Protein AF-A0A3R9K5E2-F1 (afdb_monomer_lite)

Sequence (158 aa):
MKVKETKYKKSSGLDSHKLVGFCLIFSLVLVIGFGVNQIFNILPIPLPYKEINYSFPLYLNLFCLVYRVFDYLFLDSSRTKVTLKRFIELFIYLNSIGLIVHLFIGVSGKNSKGILPSLLSLDYRYIWFPISTYLFFFSLAGLTVLLQNHMEKMRNIP

Organism: NCBI:txid1458253

pLDDT: mean 81.0, std 14.86, range [39.53, 96.06]

Secondary structure (DSSP, 8-state):
-----------SSHHHHHHHHHHHHHHHHHHHHHHHHHHHHHS---HHHHSHHHHHHHHHHHHHHHHHHHIIIIIS-SS----HHHHHHHHHHHHHHHHHHHHHT-B--TTS--SB--GGGS-TTTTHHHHHHHHHHHHHHHHHHHHHHHHHHHHT--

Foldseek 3Di:
DDDDPDPDPPDDDPVVVVVVVVVVVVVVLVVLLVVLLVVLVPPPDDPVCSDCQLCVLVSVVSSLVSVVVCCVPPVVPPPPPPDLLVSLVCLQVCLVVVLVCLQPPFQQDPPDPGPHHRLVPDDPVRSVRSVVSSCVSNVVSVVVVVVVVVVVVVVPPD

Structure (mmCIF, N/CA/C/O backbone):
data_AF-A0A3R9K5E2-F1
#
_entry.id   AF-A0A3R9K5E2-F1
#
loop_
_atom_site.group_PDB
_atom_site.id
_atom_site.type_symbol
_atom_site.label_atom_id
_atom_site.label_alt_id
_atom_site.label_comp_id
_atom_site.label_asym_id
_atom_site.label_entity_id
_atom_site.label_seq_id
_atom_site.pdbx_PDB_ins_code
_atom_site.Cartn_x
_atom_site.Cartn_y
_atom_site.Cartn_z
_atom_site.occupancy
_atom_site.B_iso_or_equiv
_atom_site.auth_seq_id
_atom_site.auth_comp_id
_atom_site.auth_asym_id
_atom_site.auth_atom_id
_atom_site.pdbx_PDB_model_num
ATOM 1 N N . MET A 1 1 ? 22.499 -40.476 50.485 1.00 41.72 1 MET A N 1
ATOM 2 C CA . MET A 1 1 ? 22.488 -40.383 49.008 1.00 41.72 1 MET A CA 1
ATOM 3 C C . MET A 1 1 ? 21.332 -39.467 48.605 1.00 41.72 1 MET A C 1
ATOM 5 O O . MET A 1 1 ? 20.187 -39.848 48.795 1.00 41.72 1 MET A O 1
ATOM 9 N N . LYS A 1 2 ? 21.602 -38.212 48.203 1.00 39.53 2 LYS A N 1
ATOM 10 C CA . LYS A 1 2 ? 20.558 -37.232 47.831 1.00 39.53 2 LYS A CA 1
ATOM 11 C C . LYS A 1 2 ? 20.122 -37.488 46.388 1.00 39.53 2 LYS A C 1
ATOM 13 O O . LYS A 1 2 ? 20.908 -37.264 45.471 1.00 39.53 2 LYS A O 1
ATOM 18 N N . VAL A 1 3 ? 18.885 -37.933 46.199 1.00 50.69 3 VAL A N 1
ATOM 19 C CA . VAL A 1 3 ? 18.258 -38.020 44.877 1.00 50.69 3 VAL A CA 1
ATOM 20 C C . VAL A 1 3 ? 18.013 -36.590 44.387 1.00 50.69 3 VAL A C 1
ATOM 22 O O . VAL A 1 3 ? 17.289 -35.825 45.020 1.00 50.69 3 VAL A O 1
ATOM 25 N N . LYS A 1 4 ? 18.687 -36.196 43.301 1.00 47.97 4 LYS A N 1
ATOM 26 C CA . LYS A 1 4 ? 18.403 -34.947 42.585 1.00 47.97 4 LYS A CA 1
ATOM 27 C C . LYS A 1 4 ? 17.109 -35.152 41.804 1.00 47.97 4 LYS A C 1
ATOM 29 O O . LYS A 1 4 ? 17.112 -35.870 40.810 1.00 47.97 4 LYS A O 1
ATOM 34 N N . GLU A 1 5 ? 16.028 -34.512 42.232 1.00 52.81 5 GLU A N 1
ATOM 35 C CA . GLU A 1 5 ? 14.843 -34.372 41.391 1.00 52.81 5 GLU A CA 1
ATOM 36 C C . GLU A 1 5 ? 15.182 -33.472 40.199 1.00 52.81 5 GLU A C 1
ATOM 38 O O . GLU A 1 5 ? 15.392 -32.263 40.328 1.00 52.81 5 GLU A O 1
ATOM 43 N N . THR A 1 6 ? 15.270 -34.066 39.013 1.00 52.31 6 THR A N 1
ATOM 44 C CA . THR A 1 6 ? 15.278 -33.321 37.760 1.00 52.31 6 THR A CA 1
ATOM 45 C C . THR A 1 6 ? 13.865 -32.798 37.519 1.00 52.31 6 THR A C 1
ATOM 47 O O . THR A 1 6 ? 12.958 -33.540 37.149 1.00 52.31 6 THR A O 1
ATOM 50 N N . LYS A 1 7 ? 13.658 -31.492 37.735 1.00 43.34 7 LYS A N 1
ATOM 51 C CA . LYS A 1 7 ? 12.450 -30.802 37.267 1.00 43.34 7 LYS A CA 1
ATOM 52 C C . LYS A 1 7 ? 12.335 -30.984 35.753 1.00 43.34 7 LYS A C 1
ATOM 54 O O . LYS A 1 7 ? 13.005 -30.291 34.989 1.00 43.34 7 LYS A O 1
ATOM 59 N N . TYR A 1 8 ? 11.456 -31.875 35.314 1.00 52.91 8 TYR A N 1
ATOM 60 C CA . TYR A 1 8 ? 11.015 -31.901 33.927 1.00 52.91 8 TYR A CA 1
ATOM 61 C C . TYR A 1 8 ? 10.250 -30.605 33.638 1.00 52.91 8 TYR A C 1
ATOM 63 O O . TYR A 1 8 ? 9.205 -30.323 34.229 1.00 52.91 8 TYR A O 1
ATOM 71 N N . LYS A 1 9 ? 10.801 -29.785 32.737 1.00 50.94 9 LYS A N 1
ATOM 72 C CA . LYS A 1 9 ? 10.165 -28.574 32.215 1.00 50.94 9 LYS A CA 1
ATOM 73 C C . LYS A 1 9 ? 8.949 -28.993 31.386 1.00 50.94 9 LYS A C 1
ATOM 75 O O . LYS A 1 9 ? 9.074 -29.340 30.217 1.00 50.94 9 LYS A O 1
ATOM 80 N N . LYS A 1 10 ? 7.765 -28.985 31.999 1.00 49.25 10 LYS A N 1
ATOM 81 C CA . LYS A 1 10 ? 6.490 -29.210 31.310 1.00 49.25 10 LYS A CA 1
ATOM 82 C C . LYS A 1 10 ? 6.149 -27.981 30.457 1.00 49.25 10 LYS A C 1
ATOM 84 O O . LYS A 1 10 ? 5.454 -27.084 30.916 1.00 49.25 10 LYS A O 1
ATOM 89 N N . SER A 1 11 ? 6.655 -27.930 29.225 1.00 58.66 11 SER A N 1
ATOM 90 C CA . SER A 1 11 ? 6.188 -27.008 28.180 1.00 58.66 11 SER A CA 1
ATOM 91 C C . SER A 1 11 ? 5.591 -27.824 27.033 1.00 58.66 11 SER A C 1
ATOM 93 O O . SER A 1 11 ? 6.310 -28.247 26.132 1.00 58.66 11 SER A O 1
ATOM 95 N N . SER A 1 12 ? 4.296 -28.140 27.093 1.00 57.38 12 SER A N 1
ATOM 96 C CA . SER A 1 12 ? 3.665 -28.930 26.017 1.00 57.38 12 SER A CA 1
ATOM 97 C C . SER A 1 12 ? 2.197 -28.613 25.721 1.00 57.38 12 SER A C 1
ATOM 99 O O . SER A 1 12 ? 1.593 -29.297 24.907 1.00 57.38 12 SER A O 1
ATOM 101 N N . GLY A 1 13 ? 1.613 -27.569 26.318 1.00 56.81 13 GLY A N 1
ATOM 102 C CA . GLY A 1 13 ? 0.227 -27.163 26.017 1.00 56.81 13 GLY A CA 1
ATOM 103 C C . GLY A 1 13 ? 0.098 -25.696 25.613 1.00 56.81 13 GLY A C 1
ATOM 104 O O . GLY A 1 13 ? -0.485 -25.370 24.585 1.00 56.81 13 GLY A O 1
ATOM 105 N N . LEU A 1 14 ? 0.702 -24.798 26.393 1.00 55.34 14 LEU A N 1
ATOM 106 C CA . LEU A 1 14 ? 0.533 -23.348 26.241 1.00 55.34 14 LEU A CA 1
ATOM 107 C C . LEU A 1 14 ? 1.177 -22.795 24.952 1.00 55.34 14 LEU A C 1
ATOM 109 O O . LEU A 1 14 ? 0.638 -21.880 24.330 1.00 55.34 14 LEU A O 1
ATOM 113 N N . ASP A 1 15 ? 2.282 -23.397 24.509 1.00 60.28 15 ASP A N 1
ATOM 114 C CA . ASP A 1 15 ? 2.992 -22.990 23.288 1.00 60.28 15 ASP A CA 1
ATOM 115 C C . ASP A 1 15 ? 2.239 -23.408 22.013 1.00 60.28 15 ASP A C 1
ATOM 117 O O . ASP A 1 15 ? 2.284 -22.704 21.004 1.00 60.28 15 ASP A O 1
ATOM 121 N N . SER A 1 16 ? 1.468 -24.502 22.076 1.00 66.31 16 SER A N 1
ATOM 122 C CA . SER A 1 16 ? 0.644 -24.980 20.959 1.00 66.31 16 SER A CA 1
ATOM 123 C C . SER A 1 16 ? -0.500 -24.010 20.648 1.00 66.31 16 SER A C 1
ATOM 125 O O . SER A 1 16 ? -0.704 -23.666 19.488 1.00 66.31 16 SER A O 1
ATOM 127 N N . HIS A 1 17 ? -1.179 -23.462 21.663 1.00 71.38 17 HIS A N 1
ATOM 128 C CA . HIS A 1 17 ? -2.256 -22.483 21.452 1.00 71.38 17 HIS A CA 1
ATOM 129 C C . HIS A 1 17 ? -1.768 -21.174 20.809 1.00 71.38 17 HIS A C 1
ATOM 131 O O . HIS A 1 17 ? -2.467 -20.601 19.973 1.00 71.38 17 HIS A O 1
ATOM 137 N N . LYS A 1 18 ? -0.552 -20.719 21.144 1.00 78.12 18 LYS A N 1
ATOM 138 C CA . LYS A 1 18 ? 0.070 -19.552 20.493 1.00 78.12 18 LYS A CA 1
ATOM 139 C C . LYS A 1 18 ? 0.468 -19.846 19.047 1.00 78.12 18 LYS A C 1
ATOM 141 O O . LYS A 1 18 ? 0.254 -19.003 18.179 1.00 78.12 18 LYS A O 1
ATOM 146 N N . LEU A 1 19 ? 1.006 -21.036 18.784 1.00 84.81 19 LEU A N 1
ATOM 147 C CA . LEU A 1 19 ? 1.391 -21.459 17.438 1.00 84.81 19 LEU A CA 1
ATOM 148 C C . LEU A 1 19 ? 0.171 -21.646 16.525 1.00 84.81 19 LEU A C 1
ATOM 150 O O . LEU A 1 19 ? 0.185 -21.175 15.394 1.00 84.81 19 LEU A O 1
ATOM 154 N N . VAL A 1 20 ? -0.912 -22.245 17.026 1.00 85.12 20 VAL A N 1
ATOM 155 C CA . VAL A 1 20 ? -2.172 -22.400 16.280 1.00 85.12 20 VAL A CA 1
ATOM 156 C C . VAL A 1 20 ? -2.774 -21.036 15.937 1.00 85.12 20 VAL A C 1
ATOM 158 O O . VAL A 1 20 ? -3.140 -20.807 14.786 1.00 85.12 20 VAL A O 1
ATOM 161 N N . GLY A 1 21 ? -2.814 -20.102 16.894 1.00 83.38 21 GLY A N 1
ATOM 162 C CA . GLY A 1 21 ? -3.264 -18.731 16.632 1.00 83.38 21 GLY A CA 1
ATOM 163 C C . GLY A 1 21 ? -2.423 -18.028 15.560 1.00 83.38 21 GLY A C 1
ATOM 164 O O . GLY A 1 21 ? -2.971 -17.412 14.648 1.00 83.38 21 GLY A O 1
ATOM 165 N N . PHE A 1 22 ? -1.097 -18.182 15.614 1.00 85.12 22 PHE A N 1
ATOM 166 C CA . PHE A 1 22 ? -0.194 -17.662 14.587 1.00 85.12 22 PHE A CA 1
ATOM 167 C C . PHE A 1 22 ? -0.458 -18.284 13.207 1.00 85.12 22 PHE A C 1
ATOM 169 O O . PHE A 1 22 ? -0.579 -17.553 12.226 1.00 85.12 22 PHE A O 1
ATOM 176 N N . CYS A 1 23 ? -0.604 -19.610 13.121 1.00 88.31 23 CYS A N 1
ATOM 177 C CA . CYS A 1 23 ? -0.903 -20.305 11.869 1.00 88.31 23 CYS A CA 1
ATOM 178 C C . CYS A 1 23 ? -2.225 -19.839 11.245 1.00 88.31 23 CYS A C 1
ATOM 180 O O . CYS A 1 23 ? -2.291 -19.695 10.024 1.00 88.31 23 CYS A O 1
ATOM 182 N N . LEU A 1 24 ? -3.255 -19.569 12.054 1.00 85.88 24 LEU A N 1
ATOM 183 C CA . LEU A 1 24 ? -4.538 -19.053 11.568 1.00 85.88 24 LEU A CA 1
ATOM 184 C C . LEU A 1 24 ? -4.393 -17.656 10.953 1.00 85.88 24 LEU A C 1
ATOM 186 O O . LEU A 1 24 ? -4.827 -17.439 9.823 1.00 85.88 24 LEU A O 1
ATOM 190 N N . ILE A 1 25 ? -3.731 -16.731 11.653 1.00 84.50 25 ILE A N 1
ATOM 191 C CA . ILE A 1 25 ? -3.493 -15.366 11.155 1.00 84.50 25 ILE A CA 1
ATOM 192 C C . ILE A 1 25 ? -2.622 -15.397 9.893 1.00 84.50 25 ILE A C 1
ATOM 194 O O . ILE A 1 25 ? -2.905 -14.705 8.918 1.00 84.50 25 ILE A O 1
ATOM 198 N N . PHE A 1 26 ? -1.579 -16.225 9.882 1.00 85.75 26 PHE A N 1
ATOM 199 C CA . PHE A 1 26 ? -0.692 -16.360 8.733 1.00 85.75 26 PHE A CA 1
ATOM 200 C C . PHE A 1 26 ? -1.416 -16.930 7.506 1.00 85.75 26 PHE A C 1
ATOM 202 O O . PHE A 1 26 ? -1.308 -16.376 6.414 1.00 85.75 26 PHE A O 1
ATOM 209 N N . SER A 1 27 ? -2.211 -17.987 7.687 1.00 87.25 27 SER A N 1
ATOM 210 C CA . SER A 1 27 ? -3.013 -18.577 6.607 1.00 87.25 27 SER A CA 1
ATOM 211 C C . SER A 1 27 ? -4.017 -17.571 6.046 1.00 87.25 27 SER A C 1
ATOM 213 O O . SER A 1 27 ? -4.189 -17.481 4.835 1.00 87.25 27 SER A O 1
ATOM 215 N N . LEU A 1 28 ? -4.628 -16.757 6.911 1.00 87.50 28 LEU A N 1
ATOM 216 C CA . LEU A 1 28 ? -5.519 -15.680 6.495 1.00 87.50 28 LEU A CA 1
ATOM 217 C C . LEU A 1 28 ? -4.795 -14.637 5.630 1.00 87.50 28 LEU A C 1
ATOM 219 O O . LEU A 1 28 ? -5.274 -14.283 4.554 1.00 87.50 28 LEU A O 1
ATOM 223 N N . VAL A 1 29 ? -3.629 -14.168 6.079 1.00 88.25 29 VAL A N 1
ATOM 224 C CA . VAL A 1 29 ? -2.793 -13.224 5.323 1.00 88.25 29 VAL A CA 1
ATOM 225 C C . VAL A 1 29 ? -2.424 -13.793 3.952 1.00 88.25 29 VAL A C 1
ATOM 227 O O . VAL A 1 29 ? -2.483 -13.068 2.959 1.00 88.25 29 VAL A O 1
ATOM 230 N N . LEU A 1 30 ? -2.109 -15.089 3.870 1.00 91.00 30 LEU A N 1
ATOM 231 C CA . LEU A 1 30 ? -1.827 -15.762 2.602 1.00 91.00 30 LEU A CA 1
ATOM 232 C C . LEU A 1 30 ? -3.046 -15.814 1.677 1.00 91.00 30 LEU A C 1
ATOM 234 O O . LEU A 1 30 ? -2.908 -15.526 0.491 1.00 91.00 30 LEU A O 1
ATOM 238 N N . VAL A 1 31 ? -4.232 -16.140 2.199 1.00 91.44 31 VAL A N 1
ATOM 239 C CA . VAL A 1 31 ? -5.475 -16.166 1.408 1.00 91.44 31 VAL A CA 1
ATOM 240 C C . VAL A 1 31 ? -5.795 -14.777 0.856 1.00 91.44 31 VAL A C 1
ATOM 242 O O . VAL A 1 31 ? -6.111 -14.648 -0.326 1.00 91.44 31 VAL A O 1
ATOM 245 N N . ILE A 1 32 ? -5.654 -13.730 1.674 1.00 90.31 32 ILE A N 1
ATOM 246 C CA . ILE A 1 32 ? -5.849 -12.342 1.233 1.00 90.31 32 ILE A CA 1
ATOM 247 C C . ILE A 1 32 ? -4.811 -11.967 0.172 1.00 90.31 32 ILE A C 1
ATOM 249 O O . ILE A 1 32 ? -5.173 -11.423 -0.868 1.00 90.31 32 ILE A O 1
ATOM 253 N N . GLY A 1 33 ? -3.536 -12.291 0.401 1.00 90.94 33 GLY A N 1
ATOM 254 C CA . GLY A 1 33 ? -2.461 -12.037 -0.559 1.00 90.94 33 GLY A CA 1
ATOM 255 C C . GLY A 1 33 ? -2.717 -12.714 -1.903 1.00 90.94 33 GLY A C 1
ATOM 256 O O . GLY A 1 33 ? -2.631 -12.072 -2.948 1.00 90.94 33 GLY A O 1
ATOM 257 N N . PHE A 1 34 ? -3.121 -13.985 -1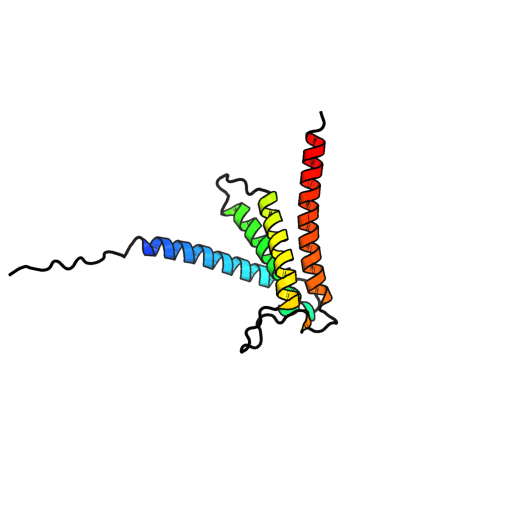.883 1.00 91.38 34 PHE A N 1
ATOM 258 C CA . PHE A 1 34 ? -3.491 -14.721 -3.087 1.00 91.38 34 PHE A CA 1
ATOM 259 C C . PHE A 1 34 ? -4.691 -14.080 -3.794 1.00 91.38 34 PHE A C 1
ATOM 261 O O . PHE A 1 34 ? -4.632 -13.836 -4.997 1.00 91.38 34 PHE A O 1
ATOM 268 N N . GLY A 1 35 ? -5.750 -13.733 -3.058 1.00 90.25 35 GLY A N 1
ATOM 269 C CA . GLY A 1 35 ? -6.926 -13.063 -3.617 1.00 90.25 35 GLY A CA 1
ATOM 270 C C . GLY A 1 35 ? -6.583 -11.731 -4.289 1.00 90.25 35 GLY A C 1
ATOM 271 O O . GLY A 1 35 ? -6.994 -11.485 -5.422 1.00 90.25 35 GLY A O 1
ATOM 272 N N . VAL A 1 36 ? -5.767 -10.900 -3.638 1.00 90.62 36 VAL A N 1
ATOM 273 C CA . VAL A 1 36 ? -5.295 -9.619 -4.186 1.00 90.62 36 VAL A CA 1
ATOM 274 C C . VAL A 1 36 ? -4.464 -9.836 -5.447 1.00 90.62 36 VAL A C 1
ATOM 276 O O . VAL A 1 36 ? -4.663 -9.123 -6.426 1.00 90.62 36 VAL A O 1
ATOM 279 N N . ASN A 1 37 ? -3.591 -10.847 -5.472 1.00 90.06 37 ASN A N 1
ATOM 280 C CA . ASN A 1 37 ? -2.821 -11.204 -6.662 1.00 90.06 37 ASN A CA 1
ATOM 281 C C . ASN A 1 37 ? -3.721 -11.617 -7.841 1.00 90.06 37 ASN A C 1
ATOM 283 O O . ASN A 1 37 ? -3.486 -11.204 -8.976 1.00 90.06 37 ASN A O 1
ATOM 287 N N . GLN A 1 38 ? -4.788 -12.380 -7.587 1.00 89.50 38 GLN A N 1
ATOM 288 C CA . GLN A 1 38 ? -5.759 -12.734 -8.627 1.00 89.50 38 GLN A CA 1
ATOM 289 C C . GLN A 1 38 ? -6.501 -11.502 -9.157 1.00 89.50 38 GLN A C 1
ATOM 291 O O . GLN A 1 38 ? -6.589 -11.325 -10.371 1.00 89.50 38 GLN A O 1
ATOM 296 N N . ILE A 1 39 ? -6.978 -10.626 -8.265 1.00 87.94 39 ILE A N 1
ATOM 297 C CA . ILE A 1 39 ? -7.624 -9.359 -8.640 1.00 87.94 39 ILE A CA 1
ATOM 298 C C . ILE A 1 39 ? -6.668 -8.530 -9.501 1.00 87.94 39 ILE A C 1
ATOM 300 O O . ILE A 1 39 ? -7.029 -8.101 -10.593 1.00 87.94 39 ILE A O 1
ATOM 304 N N . PHE A 1 40 ? -5.425 -8.372 -9.051 1.00 86.62 40 PHE A N 1
ATOM 305 C CA . PHE A 1 40 ? -4.396 -7.613 -9.748 1.00 86.62 40 PHE A CA 1
ATOM 306 C C . PHE A 1 40 ? -4.117 -8.145 -11.165 1.00 86.62 40 PHE A C 1
ATOM 308 O O . PHE A 1 40 ? -4.001 -7.364 -12.107 1.00 86.62 40 PHE A O 1
ATOM 315 N N . ASN A 1 41 ? -4.093 -9.466 -11.353 1.00 85.50 41 ASN A N 1
ATOM 316 C CA . ASN A 1 41 ? -3.906 -10.070 -12.674 1.00 85.50 41 ASN A CA 1
ATOM 317 C C . ASN A 1 41 ? -5.079 -9.817 -13.635 1.00 85.50 41 ASN A C 1
ATOM 319 O O . ASN A 1 41 ? -4.858 -9.717 -14.848 1.00 85.50 41 ASN A O 1
ATOM 323 N N . ILE A 1 42 ? -6.300 -9.687 -13.109 1.00 88.31 42 ILE A N 1
ATOM 324 C CA . ILE A 1 42 ? -7.519 -9.407 -13.883 1.00 88.31 42 ILE A CA 1
ATOM 325 C C . ILE A 1 42 ? -7.612 -7.924 -14.275 1.00 88.31 42 ILE A C 1
ATOM 327 O O . ILE A 1 42 ? -8.234 -7.605 -15.289 1.00 88.31 42 ILE A O 1
ATOM 331 N N . LEU A 1 43 ? -6.985 -7.012 -13.519 1.00 86.69 43 LEU A N 1
ATOM 332 C CA . LEU A 1 43 ? -7.036 -5.581 -13.821 1.00 86.69 43 LEU A CA 1
ATOM 333 C C . LEU A 1 43 ? -6.523 -5.296 -15.254 1.00 86.69 43 LEU A C 1
ATOM 335 O O . LEU A 1 43 ? -5.459 -5.799 -15.644 1.00 86.69 43 LEU A O 1
ATOM 339 N N . PRO A 1 44 ? -7.241 -4.468 -16.040 1.00 86.69 44 PRO A N 1
ATOM 340 C CA . PRO A 1 44 ? -6.902 -4.158 -17.428 1.00 86.69 44 PRO A CA 1
ATOM 341 C C . PRO A 1 44 ? -5.775 -3.115 -17.501 1.00 86.69 44 PRO A C 1
ATOM 343 O O . PRO A 1 44 ? -5.947 -2.012 -18.013 1.00 86.69 44 PRO A O 1
ATOM 346 N N . ILE A 1 45 ? -4.616 -3.452 -16.940 1.00 85.75 45 ILE A N 1
ATOM 347 C CA . ILE A 1 45 ? -3.431 -2.596 -16.897 1.00 85.75 45 ILE A CA 1
ATOM 348 C C . ILE A 1 45 ? -2.411 -3.098 -17.941 1.00 85.75 45 ILE A C 1
ATOM 350 O O . ILE A 1 45 ? -2.257 -4.315 -18.100 1.00 85.75 45 ILE A O 1
ATOM 354 N N . PRO A 1 46 ? -1.690 -2.194 -18.637 1.00 86.25 46 PRO A N 1
ATOM 355 C CA . PRO A 1 46 ? -0.571 -2.549 -19.508 1.00 86.25 46 PRO A CA 1
ATOM 356 C C . PRO A 1 46 ? 0.451 -3.489 -18.855 1.00 86.25 46 PRO A C 1
ATOM 358 O O . PRO A 1 46 ? 0.764 -3.367 -17.670 1.00 86.25 46 PRO A O 1
ATOM 361 N N . LEU A 1 47 ? 1.022 -4.387 -19.663 1.00 85.00 47 LEU A N 1
ATOM 362 C CA . LEU A 1 47 ? 1.944 -5.435 -19.214 1.00 85.00 47 LEU A CA 1
ATOM 363 C C . LEU A 1 47 ? 3.139 -4.930 -18.376 1.00 85.00 47 LEU A C 1
ATOM 365 O O . LEU A 1 47 ? 3.399 -5.553 -17.350 1.00 85.00 47 LEU A O 1
ATOM 369 N N . PRO A 1 48 ? 3.814 -3.807 -18.713 1.00 82.94 48 PRO A N 1
ATOM 370 C CA . PRO A 1 48 ? 4.940 -3.314 -17.912 1.00 82.94 48 PRO A CA 1
ATOM 371 C C . PRO A 1 48 ? 4.547 -3.024 -16.462 1.00 82.94 48 PRO A C 1
ATOM 373 O O . PRO A 1 48 ? 5.303 -3.278 -15.534 1.00 82.94 48 PRO A O 1
ATOM 376 N N . TYR A 1 49 ? 3.322 -2.551 -16.238 1.00 85.00 49 TYR A N 1
ATOM 377 C CA . TYR A 1 49 ? 2.836 -2.255 -14.896 1.00 85.00 49 TYR A CA 1
ATOM 378 C C . TYR A 1 49 ? 2.349 -3.498 -14.149 1.00 85.00 49 TYR A C 1
ATOM 380 O O . TYR A 1 49 ? 2.144 -3.411 -12.947 1.00 85.00 49 TYR A O 1
ATOM 388 N N . LYS A 1 50 ? 2.173 -4.651 -14.810 1.00 83.88 50 LYS A N 1
ATOM 389 C CA . LYS A 1 50 ? 1.894 -5.920 -14.117 1.00 83.88 50 LYS A CA 1
ATOM 390 C C . LYS A 1 50 ? 3.131 -6.495 -13.430 1.00 83.88 50 LYS A C 1
ATOM 392 O O . LYS A 1 50 ? 3.005 -7.379 -12.587 1.00 83.88 50 LYS A O 1
ATOM 397 N N . GLU A 1 51 ? 4.319 -5.986 -13.742 1.00 86.75 51 GLU A N 1
ATOM 398 C CA . GLU A 1 51 ? 5.517 -6.328 -12.990 1.00 86.75 51 GLU A CA 1
ATOM 399 C C . GLU A 1 51 ? 5.458 -5.715 -11.588 1.00 86.75 51 GLU A C 1
ATOM 401 O O . GLU A 1 51 ? 5.123 -4.537 -11.407 1.00 86.75 51 GLU A O 1
ATOM 406 N N . ILE A 1 52 ? 5.834 -6.510 -10.584 1.00 85.56 52 ILE A N 1
ATOM 407 C CA . ILE A 1 52 ? 5.783 -6.095 -9.178 1.00 85.56 52 ILE A CA 1
ATOM 408 C C . ILE A 1 52 ? 6.634 -4.851 -8.907 1.00 85.56 52 ILE A C 1
ATOM 410 O O . ILE A 1 52 ? 6.267 -4.026 -8.080 1.00 85.56 52 ILE A O 1
ATOM 414 N N . ASN A 1 53 ? 7.716 -4.658 -9.663 1.00 87.00 53 ASN A N 1
ATOM 415 C CA . ASN A 1 53 ? 8.607 -3.506 -9.533 1.00 87.00 53 ASN A CA 1
ATOM 416 C C . ASN A 1 53 ? 7.875 -2.167 -9.734 1.00 87.00 53 ASN A C 1
ATOM 418 O O . ASN A 1 53 ? 8.147 -1.202 -9.027 1.00 87.00 53 ASN A O 1
ATOM 422 N N . TYR A 1 54 ? 6.915 -2.114 -10.665 1.00 87.88 54 TYR A N 1
ATOM 423 C CA . TYR A 1 54 ? 6.139 -0.901 -10.946 1.00 87.88 54 TYR A CA 1
ATOM 424 C C . TYR A 1 54 ? 4.814 -0.861 -10.182 1.00 87.88 54 TYR A C 1
ATOM 426 O O . TYR A 1 54 ? 4.332 0.213 -9.829 1.00 87.88 54 TYR A O 1
ATOM 434 N N . SER A 1 55 ? 4.218 -2.021 -9.908 1.00 90.62 55 SER A N 1
ATOM 435 C CA . SER A 1 55 ? 2.914 -2.117 -9.242 1.00 90.62 55 SER A CA 1
ATOM 436 C C . SER A 1 55 ? 2.961 -2.296 -7.740 1.00 90.62 55 SER A C 1
ATOM 438 O O . SER A 1 55 ? 1.905 -2.272 -7.118 1.00 90.62 55 SER A O 1
ATOM 440 N N . PHE A 1 56 ? 4.132 -2.434 -7.125 1.00 90.50 56 PHE A N 1
ATOM 441 C CA . PHE A 1 56 ? 4.256 -2.597 -5.680 1.00 90.50 56 PHE A CA 1
ATOM 442 C C . PHE A 1 56 ? 3.408 -1.623 -4.847 1.00 90.50 56 PHE A C 1
ATOM 444 O O . PHE A 1 56 ? 2.684 -2.109 -3.977 1.00 90.50 56 PHE A O 1
ATOM 451 N N . PRO A 1 57 ? 3.391 -0.294 -5.101 1.00 93.31 57 PRO A N 1
ATOM 452 C CA . PRO A 1 57 ? 2.472 0.594 -4.391 1.00 93.31 57 PRO A CA 1
ATOM 453 C C . PRO A 1 57 ? 1.008 0.201 -4.572 1.00 93.31 57 PRO A C 1
ATOM 455 O O . PRO A 1 57 ? 0.258 0.198 -3.602 1.00 93.31 57 PRO A O 1
ATOM 458 N N . LEU A 1 58 ? 0.589 -0.156 -5.786 1.00 92.81 58 LEU A N 1
ATOM 459 C CA . LEU A 1 58 ? 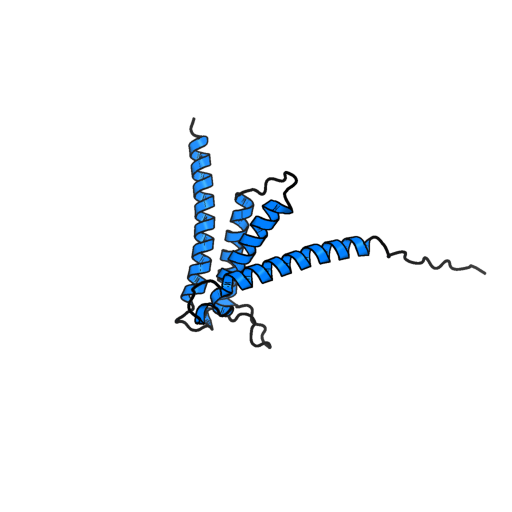-0.790 -0.554 -6.061 1.00 92.81 58 LEU A CA 1
ATOM 460 C C . LEU A 1 58 ? -1.139 -1.860 -5.337 1.00 92.81 58 LEU A C 1
ATOM 462 O O . LEU A 1 58 ? -2.154 -1.929 -4.649 1.00 92.81 58 LEU A O 1
ATOM 466 N N . TYR A 1 59 ? -0.269 -2.865 -5.432 1.00 91.06 59 TYR A N 1
ATOM 467 C CA . TYR A 1 59 ? -0.433 -4.154 -4.769 1.00 91.06 59 TYR A CA 1
ATOM 468 C C . TYR A 1 59 ? -0.510 -4.000 -3.246 1.00 91.06 59 TYR A C 1
ATOM 470 O O . TYR A 1 59 ? -1.425 -4.525 -2.616 1.00 91.06 59 TYR A O 1
ATOM 478 N N . LEU A 1 60 ? 0.411 -3.238 -2.651 1.00 91.69 60 LEU A N 1
ATOM 479 C CA . LEU A 1 60 ? 0.469 -3.015 -1.209 1.00 91.69 60 LEU A CA 1
ATOM 480 C C . LEU A 1 60 ? -0.770 -2.265 -0.697 1.00 91.69 60 LEU A C 1
ATOM 482 O O . LEU A 1 60 ? -1.328 -2.639 0.336 1.00 91.69 60 LEU A O 1
ATOM 486 N N . ASN A 1 61 ? -1.231 -1.245 -1.427 1.00 93.69 61 ASN A N 1
ATOM 487 C CA . ASN A 1 61 ? -2.447 -0.514 -1.071 1.00 93.69 61 ASN A CA 1
ATOM 488 C C . ASN A 1 61 ? -3.705 -1.385 -1.205 1.00 93.69 61 ASN A C 1
ATOM 490 O O . ASN A 1 61 ? -4.545 -1.360 -0.309 1.00 93.69 61 ASN A O 1
ATOM 494 N N . LEU A 1 62 ? -3.829 -2.190 -2.268 1.00 92.12 62 LEU A N 1
ATOM 495 C CA . LEU A 1 62 ? -4.943 -3.133 -2.433 1.00 92.12 62 LEU A CA 1
ATOM 496 C C . LEU A 1 62 ? -4.944 -4.202 -1.340 1.00 92.12 62 LEU A C 1
ATOM 498 O O . LEU A 1 62 ? -5.986 -4.478 -0.750 1.00 92.12 62 LEU A O 1
ATOM 502 N N . PHE A 1 63 ? -3.776 -4.763 -1.029 1.00 92.69 63 PHE A N 1
ATOM 503 C CA . PHE A 1 63 ? -3.625 -5.719 0.059 1.00 92.69 63 PHE A CA 1
ATOM 504 C C . PHE A 1 63 ? -4.068 -5.115 1.388 1.00 92.69 63 PHE A C 1
ATOM 506 O O . PHE A 1 63 ? -4.869 -5.716 2.100 1.00 92.69 63 PHE A O 1
ATOM 513 N N . CYS A 1 64 ? -3.604 -3.902 1.698 1.00 91.56 64 CYS A N 1
ATOM 514 C CA . CYS A 1 64 ? -4.001 -3.210 2.912 1.00 91.56 64 CYS A CA 1
ATOM 515 C C . CYS A 1 64 ? -5.509 -2.935 2.954 1.00 91.56 64 CYS A C 1
ATOM 517 O O . CYS A 1 64 ? -6.143 -3.170 3.981 1.00 91.56 64 CYS A O 1
ATOM 519 N N . LEU A 1 65 ? -6.090 -2.492 1.838 1.00 90.81 65 LEU A N 1
ATOM 520 C CA . LEU A 1 65 ? -7.517 -2.224 1.725 1.00 90.81 65 LEU A CA 1
ATOM 521 C C . LEU A 1 65 ? -8.344 -3.480 2.018 1.00 90.81 65 LEU A C 1
ATOM 523 O O . LEU A 1 65 ? -9.212 -3.451 2.890 1.00 90.81 65 LEU A O 1
ATOM 527 N N . VAL A 1 66 ? -8.045 -4.591 1.340 1.00 90.12 66 VAL A N 1
ATOM 528 C CA . VAL A 1 66 ? -8.754 -5.865 1.531 1.00 90.12 66 VAL A CA 1
ATOM 529 C C . VAL A 1 66 ? -8.544 -6.390 2.945 1.00 90.12 66 VAL A C 1
ATOM 531 O O . VAL A 1 66 ? -9.512 -6.764 3.604 1.00 90.12 66 VAL A O 1
ATOM 534 N N . TYR A 1 67 ? -7.305 -6.363 3.444 1.00 87.56 67 TYR A N 1
ATOM 535 C CA . TYR A 1 67 ? -6.994 -6.777 4.808 1.00 87.56 67 TYR A CA 1
ATOM 536 C C . TYR A 1 67 ? -7.793 -5.978 5.832 1.00 87.56 67 TYR A C 1
ATOM 538 O O . TYR A 1 67 ? -8.326 -6.542 6.778 1.00 87.56 67 TYR A O 1
ATOM 546 N N . ARG A 1 68 ? -7.917 -4.666 5.641 1.00 85.31 68 ARG A N 1
ATOM 547 C CA . ARG A 1 68 ? -8.599 -3.791 6.589 1.00 85.31 68 ARG A CA 1
ATOM 548 C C . ARG A 1 68 ? -10.117 -3.932 6.544 1.00 85.31 68 ARG A C 1
ATOM 550 O O . ARG A 1 68 ? -10.754 -3.867 7.591 1.00 85.31 68 ARG A O 1
ATOM 557 N N . VAL A 1 69 ? -10.691 -4.153 5.361 1.00 85.31 69 VAL A N 1
ATOM 558 C CA . VAL A 1 69 ? -12.106 -4.529 5.223 1.00 85.31 69 VAL A CA 1
ATOM 559 C C . VAL A 1 69 ? -12.356 -5.868 5.913 1.00 85.31 69 VAL A C 1
ATOM 561 O O . VAL A 1 69 ? -13.322 -6.001 6.657 1.00 85.31 69 VAL A O 1
ATOM 564 N N . PHE A 1 70 ? -11.462 -6.839 5.731 1.00 83.50 70 PHE A N 1
ATOM 565 C CA . PHE A 1 70 ? -11.555 -8.128 6.405 1.00 83.50 70 PHE A CA 1
ATOM 566 C C . PHE A 1 70 ? -11.452 -7.991 7.934 1.00 83.50 70 PHE A C 1
ATOM 568 O O . PHE A 1 70 ? -12.287 -8.530 8.654 1.00 83.50 70 PHE A O 1
ATOM 575 N N . ASP A 1 71 ? -10.467 -7.238 8.426 1.00 80.56 71 ASP A N 1
ATOM 576 C CA . ASP A 1 71 ? -10.262 -6.918 9.844 1.00 80.56 71 ASP A CA 1
ATOM 577 C C . ASP A 1 71 ? -11.533 -6.311 10.454 1.00 80.56 71 ASP A C 1
ATOM 579 O O . ASP A 1 71 ? -12.018 -6.788 11.475 1.00 80.56 71 ASP A O 1
ATOM 583 N N . TYR A 1 72 ? -12.146 -5.344 9.767 1.00 78.69 72 TYR A N 1
ATOM 584 C CA . TYR A 1 72 ? -13.406 -4.732 10.188 1.00 78.69 72 TYR A CA 1
ATOM 585 C C . TYR A 1 72 ? -14.584 -5.721 10.231 1.00 78.69 72 TYR A C 1
ATOM 587 O O . TYR A 1 72 ? -15.348 -5.722 11.192 1.00 78.69 72 TYR A O 1
ATOM 595 N N . LEU A 1 73 ? -14.746 -6.558 9.201 1.00 78.81 73 LEU A N 1
ATOM 596 C CA . LEU A 1 73 ? -15.901 -7.457 9.081 1.00 78.81 73 LEU A CA 1
ATOM 597 C C . LEU A 1 73 ? -15.807 -8.694 9.985 1.00 78.81 73 LEU A C 1
ATOM 599 O O . LEU A 1 73 ? -16.820 -9.131 10.524 1.00 78.81 73 LEU A O 1
ATOM 603 N N . PHE A 1 74 ? -14.616 -9.277 10.128 1.00 74.19 74 PHE A N 1
ATOM 604 C CA . PHE A 1 74 ? -14.433 -10.590 10.754 1.00 74.19 74 PHE A CA 1
ATOM 605 C C . PHE A 1 74 ? -13.698 -10.533 12.093 1.00 74.19 74 PHE A C 1
ATOM 607 O O . PHE A 1 74 ? -14.057 -11.278 13.003 1.00 74.19 74 PHE A O 1
ATOM 614 N N . LEU A 1 75 ? -12.680 -9.676 12.230 1.00 71.62 75 LEU A N 1
ATOM 615 C CA . LEU A 1 75 ? -11.879 -9.594 13.458 1.00 71.62 75 LEU A CA 1
ATOM 616 C C . LEU A 1 75 ? -12.479 -8.608 14.471 1.00 71.62 75 LEU A C 1
ATOM 618 O O . LEU A 1 75 ? -12.467 -8.896 15.664 1.00 71.62 75 LEU A O 1
ATOM 622 N N . ASP A 1 76 ? -13.070 -7.500 14.012 1.00 66.81 76 ASP A N 1
ATOM 623 C CA . ASP A 1 76 ? -13.717 -6.486 14.862 1.00 66.81 76 ASP A CA 1
ATOM 624 C C . ASP A 1 76 ? -15.249 -6.638 14.967 1.00 66.81 76 ASP A C 1
ATOM 626 O O . ASP A 1 76 ? -15.965 -5.715 15.362 1.00 66.81 76 ASP A O 1
ATOM 630 N N . SER A 1 77 ? -15.795 -7.835 14.715 1.00 57.06 77 SER A N 1
ATOM 631 C CA . SER A 1 77 ? -17.220 -8.110 14.979 1.00 57.06 77 SER A CA 1
ATOM 632 C C . SER A 1 77 ? -17.607 -7.872 16.456 1.00 57.06 77 SER A C 1
ATOM 634 O O . SER A 1 77 ? -18.795 -7.755 16.770 1.00 57.06 77 SER A O 1
ATOM 636 N N . SER A 1 78 ? -16.635 -7.760 17.374 1.00 51.03 78 SER A N 1
ATOM 637 C CA . SER A 1 78 ? -16.825 -7.407 18.784 1.00 51.03 78 SER A CA 1
ATOM 638 C C . SER A 1 78 ? -16.561 -5.917 19.072 1.00 51.03 78 SER A C 1
ATOM 640 O O . SER A 1 78 ? -15.642 -5.571 19.807 1.00 51.03 78 SER A O 1
ATOM 642 N N . ARG A 1 79 ? -17.412 -5.025 18.547 1.00 52.03 79 ARG A N 1
ATOM 643 C CA . ARG A 1 79 ? -17.670 -3.651 19.052 1.00 52.03 79 ARG A CA 1
ATOM 644 C C . ARG A 1 79 ? -16.473 -2.691 19.252 1.00 52.03 79 ARG A C 1
ATOM 646 O O . ARG A 1 79 ? -16.696 -1.617 19.822 1.00 52.03 79 ARG A O 1
ATOM 653 N N . THR A 1 80 ? -15.258 -2.952 18.771 1.00 54.38 80 THR A N 1
ATOM 654 C CA . THR A 1 80 ? -14.115 -2.047 19.000 1.00 54.38 80 THR A CA 1
ATOM 655 C C . THR A 1 80 ? -13.946 -1.083 17.838 1.00 54.38 80 THR A C 1
ATOM 657 O O . THR A 1 80 ? -12.898 -1.073 17.211 1.00 54.38 80 THR A O 1
ATOM 660 N N . LYS A 1 81 ? -14.969 -0.239 17.597 1.00 55.22 81 LYS A N 1
ATOM 661 C CA . LYS A 1 81 ? -15.045 0.786 16.532 1.00 55.22 81 LYS A CA 1
ATOM 662 C C . LYS A 1 81 ? -13.671 1.122 15.944 1.00 55.22 81 LYS A C 1
ATOM 664 O O . LYS A 1 81 ? -12.995 2.030 16.438 1.00 55.22 81 LYS A O 1
ATOM 669 N N . VAL A 1 82 ? -13.262 0.408 14.894 1.00 61.09 82 VAL A N 1
ATOM 670 C CA . VAL A 1 82 ? -12.077 0.788 14.124 1.00 61.09 82 VAL A CA 1
ATOM 671 C C . VAL A 1 82 ? -12.336 2.209 13.643 1.00 61.09 82 VAL A C 1
ATOM 673 O O . VAL A 1 82 ? -13.256 2.459 12.864 1.00 61.09 82 VAL A O 1
ATOM 676 N N . THR A 1 83 ? -11.609 3.181 14.190 1.00 72.12 83 THR A N 1
ATOM 677 C CA . THR A 1 83 ? -11.874 4.573 13.849 1.00 72.12 83 THR A CA 1
ATOM 678 C C . THR A 1 83 ? -11.447 4.793 12.407 1.00 72.12 83 THR A C 1
ATOM 680 O O . THR A 1 83 ? -10.356 4.392 11.998 1.00 72.12 83 THR A O 1
ATOM 683 N N . LEU A 1 84 ? -12.304 5.460 11.635 1.00 76.81 84 LEU A N 1
ATOM 684 C CA . LEU A 1 84 ? -12.011 5.887 10.266 1.00 76.81 84 LEU A CA 1
ATOM 685 C C . LEU A 1 84 ? -10.662 6.636 10.205 1.00 76.81 84 LEU A C 1
ATOM 687 O O . LEU A 1 84 ? -9.866 6.425 9.297 1.00 76.81 84 LEU A O 1
ATOM 691 N N . LYS A 1 85 ? -10.319 7.361 11.276 1.00 81.50 85 LYS A N 1
ATOM 692 C CA . LYS A 1 85 ? -8.988 7.927 11.518 1.00 81.50 85 LYS A CA 1
ATOM 693 C C . LYS A 1 85 ? -7.850 6.894 11.454 1.00 81.50 85 LYS A C 1
ATOM 695 O O . LYS A 1 85 ? -6.932 7.061 10.663 1.00 81.50 85 LYS A O 1
ATOM 700 N N . ARG A 1 86 ? -7.916 5.798 12.222 1.00 81.94 86 ARG A N 1
ATOM 701 C CA . ARG A 1 86 ? -6.880 4.745 12.237 1.00 81.94 86 ARG A CA 1
ATOM 702 C C . ARG A 1 86 ? -6.849 3.935 10.937 1.00 81.94 86 ARG A C 1
ATOM 704 O O . ARG A 1 86 ? -5.838 3.316 10.616 1.00 81.94 86 ARG A O 1
ATOM 711 N N . PHE A 1 87 ? -7.961 3.867 10.204 1.00 83.25 87 PHE A N 1
ATOM 712 C CA . PHE A 1 87 ? -7.977 3.329 8.842 1.00 83.25 87 PHE A CA 1
ATOM 713 C C . PHE A 1 87 ? -7.113 4.200 7.925 1.00 83.25 87 PHE A C 1
ATOM 715 O O . PHE A 1 87 ? -6.192 3.697 7.292 1.00 83.25 87 PHE A O 1
ATOM 722 N N . ILE A 1 88 ? -7.365 5.507 7.917 1.00 89.62 88 ILE A N 1
ATOM 723 C CA . ILE A 1 88 ? -6.704 6.455 7.021 1.00 89.62 88 ILE A CA 1
ATOM 724 C C . ILE A 1 88 ? -5.232 6.666 7.375 1.00 89.62 88 ILE A C 1
ATOM 726 O O . ILE A 1 88 ? -4.393 6.714 6.480 1.00 89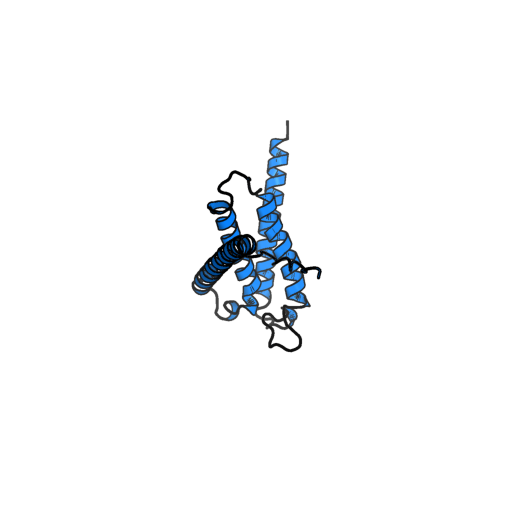.62 88 ILE A O 1
ATOM 730 N N . GLU A 1 89 ? -4.905 6.769 8.665 1.00 90.19 89 GLU A N 1
ATOM 731 C CA . GLU A 1 89 ? -3.526 6.957 9.129 1.00 90.19 89 GLU A CA 1
ATOM 732 C C . GLU A 1 89 ? -2.597 5.880 8.567 1.00 90.19 89 GLU A C 1
ATOM 734 O O . GLU A 1 89 ? -1.488 6.199 8.148 1.00 90.19 89 GLU A O 1
ATOM 739 N N . LEU A 1 90 ? -3.063 4.630 8.468 1.00 91.38 90 LEU A N 1
ATOM 740 C CA . LEU A 1 90 ? -2.286 3.551 7.865 1.00 91.38 90 LEU A CA 1
ATOM 741 C C . LEU A 1 90 ? -1.903 3.894 6.419 1.00 91.38 90 LEU A C 1
ATOM 743 O O . LEU A 1 90 ? -0.725 3.826 6.080 1.00 91.38 90 LEU A O 1
ATOM 747 N N . PHE A 1 91 ? -2.854 4.332 5.593 1.00 93.56 91 PHE A N 1
ATOM 748 C CA . PHE A 1 91 ? -2.581 4.727 4.208 1.00 93.56 91 PHE A CA 1
ATOM 749 C C . PHE A 1 91 ? -1.638 5.929 4.121 1.00 93.56 91 PHE A C 1
ATOM 751 O O . PHE A 1 91 ? -0.747 5.927 3.274 1.00 93.56 91 PHE A O 1
ATOM 758 N N . ILE A 1 92 ? -1.776 6.921 5.005 1.00 94.31 92 ILE A N 1
ATOM 759 C CA . ILE A 1 92 ? -0.856 8.066 5.063 1.00 94.31 92 ILE A CA 1
ATOM 760 C C . ILE A 1 92 ? 0.565 7.581 5.369 1.00 94.31 92 ILE A C 1
ATOM 762 O O . ILE A 1 92 ? 1.486 7.876 4.611 1.00 94.31 92 ILE A O 1
ATOM 766 N N . TYR A 1 93 ? 0.759 6.814 6.444 1.00 93.25 93 TYR A N 1
ATOM 767 C CA . TYR A 1 93 ? 2.084 6.335 6.846 1.00 93.25 93 TYR A CA 1
ATOM 768 C C . TYR A 1 93 ? 2.710 5.412 5.802 1.00 93.25 93 TYR A C 1
ATOM 770 O O . TYR A 1 93 ? 3.871 5.593 5.432 1.00 93.25 93 TYR A O 1
ATOM 778 N N . LEU A 1 94 ? 1.936 4.446 5.308 1.00 94.06 94 LEU A N 1
ATOM 779 C CA . LEU A 1 94 ? 2.388 3.450 4.346 1.00 94.06 94 LEU A CA 1
ATOM 780 C C . LEU A 1 94 ? 2.801 4.094 3.024 1.00 94.06 94 LEU A C 1
ATOM 782 O O . LEU A 1 94 ? 3.858 3.751 2.499 1.00 94.06 94 LEU A O 1
ATOM 786 N N . ASN A 1 95 ? 2.023 5.049 2.506 1.00 94.88 95 ASN A N 1
ATOM 787 C CA . ASN A 1 95 ? 2.361 5.706 1.246 1.00 94.88 95 ASN A CA 1
ATOM 788 C C . ASN A 1 95 ? 3.471 6.750 1.404 1.00 94.88 95 ASN A C 1
ATOM 790 O O . ASN A 1 95 ? 4.337 6.819 0.539 1.00 94.88 95 ASN A O 1
ATOM 794 N N . SER A 1 96 ? 3.512 7.500 2.510 1.00 93.44 96 SER A N 1
ATOM 795 C CA . SER A 1 96 ? 4.598 8.456 2.775 1.00 93.44 96 SER A CA 1
ATOM 796 C C . SER A 1 96 ? 5.952 7.766 2.902 1.00 93.44 96 SER A C 1
ATOM 798 O O . SER A 1 96 ? 6.895 8.090 2.182 1.00 93.44 96 SER A O 1
ATOM 800 N N . ILE A 1 97 ? 6.057 6.795 3.814 1.00 92.75 97 ILE A N 1
ATOM 801 C CA . ILE A 1 97 ? 7.315 6.081 4.062 1.00 92.75 97 ILE A CA 1
ATOM 802 C C . ILE A 1 97 ? 7.647 5.198 2.859 1.00 92.75 97 ILE A C 1
ATOM 804 O O . ILE A 1 97 ? 8.794 5.168 2.417 1.00 92.75 97 ILE A O 1
ATOM 808 N N . GLY A 1 98 ? 6.639 4.519 2.302 1.00 91.69 98 GLY A N 1
ATOM 809 C CA . GLY A 1 98 ? 6.790 3.666 1.130 1.00 91.69 98 GLY A CA 1
ATOM 810 C C . GLY A 1 98 ? 7.354 4.421 -0.066 1.00 91.69 98 GLY A C 1
ATOM 811 O O . GLY A 1 98 ? 8.302 3.934 -0.672 1.00 91.69 98 GLY A O 1
ATOM 812 N N . LEU A 1 99 ? 6.851 5.625 -0.357 1.00 93.19 99 LEU A N 1
ATOM 813 C CA . LEU A 1 99 ? 7.372 6.457 -1.439 1.00 93.19 99 LEU A CA 1
ATOM 814 C C . LEU A 1 99 ? 8.852 6.790 -1.225 1.00 93.19 99 LEU A C 1
ATOM 816 O O . LEU A 1 99 ? 9.648 6.577 -2.132 1.00 93.19 99 LEU A O 1
ATOM 820 N N . ILE A 1 100 ? 9.238 7.261 -0.035 1.00 91.44 100 ILE A N 1
ATOM 821 C CA . ILE A 1 100 ? 10.630 7.647 0.257 1.00 91.44 100 ILE A CA 1
ATOM 822 C C . ILE A 1 100 ? 11.566 6.435 0.138 1.00 91.44 100 ILE A C 1
ATOM 824 O O . ILE A 1 100 ? 12.586 6.495 -0.549 1.00 91.44 100 ILE A O 1
ATOM 828 N N . VAL A 1 101 ? 11.215 5.315 0.774 1.00 90.19 101 VAL A N 1
ATOM 829 C CA . VAL A 1 101 ? 12.044 4.100 0.770 1.00 90.19 101 VAL A CA 1
ATOM 830 C C . VAL A 1 101 ? 12.162 3.522 -0.639 1.00 90.19 101 VAL A C 1
ATOM 832 O O . VAL A 1 101 ? 13.264 3.194 -1.082 1.00 90.19 101 VAL A O 1
ATOM 835 N N . HIS A 1 102 ? 11.050 3.427 -1.366 1.00 89.94 102 HIS A N 1
ATOM 836 C CA . HIS A 1 102 ? 11.032 2.868 -2.713 1.00 89.94 102 HIS A CA 1
ATOM 837 C C . HIS A 1 102 ? 11.751 3.783 -3.715 1.00 89.94 102 HIS A C 1
ATOM 839 O O . HIS A 1 102 ? 12.425 3.289 -4.616 1.00 89.94 102 HIS A O 1
ATOM 845 N N . LEU A 1 103 ? 11.688 5.107 -3.528 1.00 88.19 103 LEU A N 1
ATOM 846 C CA . LEU A 1 103 ? 12.370 6.068 -4.392 1.00 88.19 103 LEU A CA 1
ATOM 847 C C . LEU A 1 103 ? 13.896 5.969 -4.281 1.00 88.19 103 LEU A C 1
ATOM 849 O O . LEU A 1 103 ? 14.569 5.847 -5.302 1.00 88.19 103 LEU A O 1
ATOM 853 N N . PHE A 1 104 ? 14.437 5.998 -3.060 1.00 81.69 104 PHE A N 1
ATOM 854 C CA . PHE A 1 104 ? 15.882 6.151 -2.845 1.00 81.69 104 PHE A CA 1
ATOM 855 C C . PHE A 1 104 ? 16.633 4.841 -2.628 1.00 81.69 104 PHE A C 1
ATOM 857 O O . PHE A 1 104 ? 17.756 4.693 -3.102 1.00 81.69 104 PHE A O 1
ATOM 864 N N . ILE A 1 105 ? 16.043 3.902 -1.893 1.00 80.12 105 ILE A N 1
ATOM 865 C CA . ILE A 1 105 ? 16.744 2.694 -1.439 1.00 80.12 105 ILE A CA 1
ATOM 866 C C . ILE A 1 105 ? 16.342 1.508 -2.315 1.00 80.12 105 ILE A C 1
ATOM 868 O O . ILE A 1 105 ? 17.185 0.706 -2.715 1.00 80.12 105 ILE A O 1
ATOM 872 N N . GLY A 1 106 ? 15.048 1.409 -2.633 1.00 71.25 106 GLY A N 1
ATOM 873 C CA . GLY A 1 106 ? 14.472 0.144 -3.074 1.00 71.25 106 GLY A CA 1
ATOM 874 C C . GLY A 1 106 ? 14.555 -0.916 -1.971 1.00 71.25 106 GLY A C 1
ATOM 875 O O . GLY A 1 106 ? 15.155 -0.722 -0.916 1.00 71.25 106 GLY A O 1
ATOM 876 N N . VAL A 1 107 ? 13.957 -2.076 -2.205 1.00 65.69 107 VAL A N 1
ATOM 877 C CA . VAL A 1 107 ? 14.120 -3.261 -1.353 1.00 65.69 107 VAL A CA 1
ATOM 878 C C . VAL A 1 107 ? 15.001 -4.253 -2.114 1.00 65.69 107 VAL A C 1
ATOM 880 O O . VAL A 1 107 ? 14.571 -5.321 -2.554 1.00 65.69 107 VAL A O 1
ATOM 883 N N . SER A 1 108 ? 16.255 -3.853 -2.336 1.00 54.81 108 SER A N 1
ATOM 884 C CA . SER A 1 108 ? 17.249 -4.648 -3.054 1.00 54.81 108 SER A CA 1
ATOM 885 C C . SER A 1 108 ? 18.427 -4.959 -2.135 1.00 54.81 108 SER A C 1
ATOM 887 O O . SER A 1 108 ? 19.173 -4.072 -1.720 1.00 54.81 108 SER A O 1
ATOM 889 N N . GLY A 1 109 ? 18.587 -6.233 -1.773 1.00 53.62 109 GLY A N 1
ATOM 890 C CA . GLY A 1 109 ? 19.770 -6.697 -1.057 1.00 53.62 109 GLY A CA 1
ATOM 891 C C . GLY A 1 109 ? 20.987 -6.680 -1.982 1.00 53.62 109 GLY A C 1
ATOM 892 O O . GLY A 1 109 ? 20.898 -7.142 -3.115 1.00 53.62 109 GLY A O 1
ATOM 893 N N . LYS A 1 110 ? 22.141 -6.210 -1.488 1.00 48.75 110 LYS A N 1
ATOM 894 C CA . LYS A 1 110 ? 23.400 -6.031 -2.249 1.00 48.75 110 LYS A CA 1
ATOM 895 C C . LYS A 1 110 ? 23.877 -7.261 -3.053 1.00 48.75 110 LYS A C 1
ATOM 897 O O . LYS A 1 110 ? 24.691 -7.094 -3.949 1.00 48.75 110 LYS A O 1
ATOM 902 N N . ASN A 1 111 ? 23.377 -8.464 -2.747 1.00 51.06 111 ASN A N 1
ATOM 903 C CA . ASN A 1 111 ? 23.779 -9.738 -3.364 1.00 51.06 111 ASN A CA 1
ATOM 904 C C . ASN A 1 111 ? 22.617 -10.548 -3.975 1.00 51.06 111 ASN A C 1
ATOM 906 O O . ASN A 1 111 ? 22.826 -11.656 -4.462 1.00 51.06 111 ASN A O 1
ATOM 910 N N . SER A 1 112 ? 21.390 -10.032 -3.949 1.00 49.41 112 SER A N 1
ATOM 911 C CA . SER A 1 112 ? 20.232 -10.658 -4.592 1.00 49.41 112 SER A CA 1
ATOM 912 C C . SER A 1 112 ? 19.847 -9.803 -5.787 1.00 49.41 112 SER A C 1
ATOM 914 O O . SER A 1 112 ? 19.779 -8.587 -5.637 1.00 49.41 112 SER A O 1
ATOM 916 N N . LYS A 1 113 ? 19.535 -10.401 -6.943 1.00 51.72 113 LYS A N 1
ATOM 917 C CA . LYS A 1 113 ? 18.729 -9.711 -7.964 1.00 51.72 113 LYS A CA 1
ATOM 918 C C . LYS A 1 113 ? 17.483 -9.184 -7.235 1.00 51.72 113 LYS A C 1
ATOM 920 O O . LYS A 1 113 ? 16.688 -9.996 -6.771 1.00 51.72 113 LYS A O 1
ATOM 925 N N . GLY A 1 114 ? 17.435 -7.879 -6.965 1.00 54.31 114 GLY A N 1
ATOM 926 C CA . GLY A 1 114 ? 16.567 -7.298 -5.940 1.00 54.31 114 GLY A CA 1
ATOM 927 C C . GLY A 1 114 ? 15.104 -7.662 -6.133 1.00 54.31 114 GLY A C 1
ATOM 928 O O . GLY A 1 114 ? 14.625 -7.680 -7.262 1.00 54.31 114 GLY A O 1
ATOM 929 N N . ILE A 1 115 ? 14.403 -7.927 -5.028 1.00 63.62 115 ILE A N 1
ATOM 930 C CA . ILE A 1 115 ? 12.956 -8.193 -5.035 1.00 63.62 115 ILE A CA 1
ATOM 931 C C . ILE A 1 115 ? 12.195 -6.939 -5.490 1.00 63.62 115 ILE A C 1
ATOM 933 O O . ILE A 1 115 ? 11.168 -7.061 -6.145 1.00 63.62 115 ILE A O 1
ATOM 937 N N . LEU A 1 116 ? 12.726 -5.751 -5.169 1.00 76.56 116 LEU A N 1
ATOM 938 C CA . LEU A 1 116 ? 12.253 -4.454 -5.646 1.00 76.56 116 LEU A CA 1
ATOM 939 C C . LEU A 1 116 ? 13.440 -3.484 -5.783 1.00 76.56 116 LEU A C 1
ATOM 941 O O . LEU A 1 116 ? 14.003 -3.076 -4.765 1.00 76.56 116 LEU A O 1
ATOM 945 N N . PRO A 1 117 ? 13.873 -3.113 -7.000 1.00 81.94 117 PRO A N 1
ATOM 946 C CA . PRO A 1 117 ? 14.899 -2.086 -7.181 1.00 81.94 117 PRO A CA 1
ATOM 947 C C . PRO A 1 117 ? 14.393 -0.713 -6.710 1.00 81.94 117 PRO A C 1
ATOM 949 O O . PRO A 1 117 ? 13.197 -0.512 -6.502 1.00 81.94 117 PRO A O 1
ATOM 952 N N . SER A 1 118 ? 15.299 0.248 -6.524 1.00 84.94 118 SER A N 1
ATOM 953 C CA . SER A 1 118 ? 14.879 1.635 -6.310 1.00 84.94 118 SER A CA 1
ATOM 954 C C . SER A 1 118 ? 14.178 2.160 -7.563 1.00 84.94 118 SER A C 1
ATOM 956 O O . SER A 1 118 ? 14.559 1.815 -8.684 1.00 84.94 118 SER A O 1
ATOM 958 N N . LEU A 1 119 ? 13.173 3.024 -7.393 1.00 85.12 119 LEU A N 1
ATOM 959 C CA . LEU A 1 119 ? 12.455 3.622 -8.526 1.00 85.12 119 LEU A CA 1
ATOM 960 C C . LEU A 1 119 ? 13.403 4.377 -9.459 1.00 85.12 119 LEU A C 1
ATOM 962 O O . LEU A 1 119 ? 13.241 4.316 -10.671 1.00 85.12 119 LEU A O 1
ATOM 966 N N . LEU A 1 120 ? 14.434 5.021 -8.913 1.00 83.12 120 LEU A N 1
ATOM 967 C CA . LEU A 1 120 ? 15.449 5.723 -9.702 1.00 83.12 120 LEU A CA 1
ATOM 968 C C . LEU A 1 120 ? 16.296 4.794 -10.588 1.00 83.12 120 LEU A C 1
ATOM 970 O O . LEU A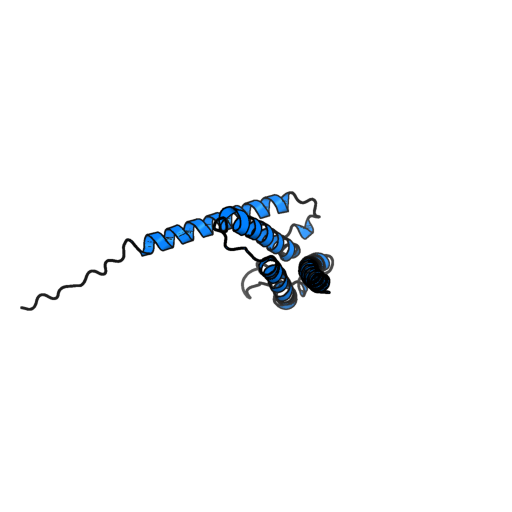 1 120 ? 16.907 5.262 -11.542 1.00 83.12 120 LEU A O 1
ATOM 974 N N . SER A 1 121 ? 16.338 3.496 -10.280 1.00 85.06 121 SER A N 1
ATOM 975 C CA . SER A 1 121 ? 17.040 2.484 -11.074 1.00 85.06 121 SER A CA 1
ATOM 976 C C . SER A 1 121 ? 16.137 1.793 -12.107 1.00 85.06 121 SER A C 1
ATOM 978 O O . SER A 1 121 ? 16.633 0.964 -12.873 1.00 85.06 121 SER A O 1
ATOM 980 N N . LEU A 1 122 ? 14.830 2.073 -12.107 1.00 84.81 122 LEU A N 1
ATOM 981 C CA . LEU A 1 122 ? 13.857 1.509 -13.045 1.00 84.81 122 LEU A CA 1
ATOM 982 C C . LEU A 1 122 ? 13.798 2.314 -14.350 1.00 84.81 122 LEU A C 1
ATOM 984 O O . LEU A 1 122 ? 14.332 3.418 -14.453 1.00 84.81 122 LEU A O 1
ATOM 988 N N . ASP A 1 123 ? 13.135 1.756 -15.367 1.00 87.12 123 ASP A N 1
ATOM 989 C CA . ASP A 1 123 ? 12.941 2.453 -16.638 1.00 87.12 123 ASP A CA 1
ATOM 990 C C . ASP A 1 123 ? 12.109 3.725 -16.413 1.00 87.12 123 ASP A C 1
ATOM 992 O O . ASP A 1 123 ? 10.955 3.686 -15.964 1.00 87.12 123 ASP A O 1
ATOM 996 N N . TYR A 1 124 ? 12.706 4.864 -16.762 1.00 86.56 124 TYR A N 1
ATOM 997 C CA . TYR A 1 124 ? 12.110 6.184 -16.600 1.00 86.56 124 TYR A CA 1
ATOM 998 C C . TYR A 1 124 ? 10.749 6.318 -17.301 1.00 86.56 124 TYR A C 1
ATOM 1000 O O . TYR A 1 124 ? 9.893 7.075 -16.850 1.00 86.56 124 TYR A O 1
ATOM 1008 N N . ARG A 1 125 ? 10.490 5.546 -18.365 1.00 89.50 125 ARG A N 1
ATOM 1009 C CA . ARG A 1 125 ? 9.198 5.561 -19.075 1.00 89.50 125 ARG A CA 1
ATOM 1010 C C . ARG A 1 125 ? 8.025 5.120 -18.200 1.00 89.50 125 ARG A C 1
ATOM 1012 O O . ARG A 1 125 ? 6.894 5.543 -18.434 1.00 89.50 125 ARG A O 1
ATOM 1019 N N . TYR A 1 126 ? 8.283 4.286 -17.194 1.00 89.25 126 TYR A N 1
ATOM 1020 C CA . TYR A 1 126 ? 7.248 3.657 -16.373 1.00 89.25 126 TYR A CA 1
ATOM 1021 C C . TYR A 1 126 ? 7.303 4.073 -14.898 1.00 89.25 126 TYR A C 1
ATOM 1023 O O . TYR A 1 126 ? 6.373 3.766 -14.156 1.00 89.25 126 TYR A O 1
ATOM 1031 N N . ILE A 1 127 ? 8.329 4.823 -14.474 1.00 90.06 127 ILE A N 1
ATOM 1032 C CA . ILE A 1 127 ? 8.520 5.274 -13.082 1.00 90.06 127 ILE A CA 1
ATOM 1033 C C . ILE A 1 127 ? 7.368 6.145 -12.555 1.00 90.06 127 ILE A C 1
ATOM 1035 O O . ILE A 1 127 ? 7.065 6.143 -11.361 1.00 90.06 127 ILE A O 1
ATOM 1039 N N . TRP A 1 128 ? 6.694 6.879 -13.442 1.00 92.94 128 TRP A N 1
ATOM 1040 C CA . TRP A 1 128 ? 5.611 7.784 -13.063 1.00 92.94 128 TRP A CA 1
ATOM 1041 C C . TRP A 1 128 ? 4.415 7.040 -12.459 1.00 92.94 128 TRP A C 1
ATOM 1043 O O . TRP A 1 128 ? 3.726 7.598 -11.611 1.00 92.94 128 TRP A O 1
ATOM 1053 N N . PHE A 1 129 ? 4.181 5.782 -12.849 1.00 93.12 129 PHE A N 1
ATOM 1054 C CA . PHE A 1 129 ? 3.044 4.986 -12.388 1.00 93.12 129 PHE A CA 1
ATOM 1055 C C . PHE A 1 129 ? 3.111 4.663 -10.883 1.00 93.12 129 PHE A C 1
ATOM 1057 O O . PHE A 1 129 ? 2.175 5.027 -10.161 1.00 93.12 129 PHE A O 1
ATOM 1064 N N . PRO A 1 130 ? 4.197 4.059 -10.352 1.00 92.50 130 PRO A N 1
ATOM 1065 C CA . PRO A 1 130 ? 4.328 3.852 -8.914 1.00 92.50 130 PRO A CA 1
ATOM 1066 C C . PRO A 1 130 ? 4.291 5.162 -8.117 1.00 92.50 130 PRO A C 1
ATOM 1068 O O . PRO A 1 130 ? 3.613 5.222 -7.092 1.00 92.50 130 PRO A O 1
ATOM 1071 N N . ILE A 1 131 ? 4.943 6.227 -8.602 1.00 93.56 131 ILE A N 1
ATOM 1072 C CA . ILE A 1 131 ? 4.919 7.551 -7.951 1.00 93.56 131 ILE A CA 1
ATOM 1073 C C . ILE A 1 131 ? 3.486 8.092 -7.884 1.00 93.56 131 ILE A C 1
ATOM 1075 O O . ILE A 1 131 ? 3.014 8.478 -6.815 1.00 93.56 131 ILE A O 1
ATOM 1079 N N . SER A 1 132 ? 2.773 8.074 -9.012 1.00 94.94 132 SER A N 1
ATOM 1080 C CA . SER A 1 132 ? 1.384 8.525 -9.106 1.00 94.94 132 SER A CA 1
ATOM 1081 C C . SER A 1 132 ? 0.473 7.721 -8.182 1.00 94.94 132 SER A C 1
ATOM 1083 O O . SER A 1 132 ? -0.377 8.298 -7.512 1.00 94.94 132 SER A O 1
ATOM 1085 N N . THR A 1 133 ? 0.707 6.414 -8.061 1.00 95.12 133 THR A N 1
ATOM 1086 C CA . THR A 1 133 ? -0.063 5.545 -7.166 1.00 95.12 133 THR A CA 1
ATOM 1087 C C . THR A 1 133 ? 0.144 5.915 -5.695 1.00 95.12 133 THR A C 1
ATOM 1089 O O . THR A 1 133 ? -0.837 6.085 -4.973 1.00 95.12 133 THR A O 1
ATOM 1092 N N . TYR A 1 134 ? 1.392 6.095 -5.244 1.00 95.69 134 TYR A N 1
ATOM 1093 C CA . TYR A 1 134 ? 1.672 6.540 -3.871 1.00 95.69 134 TYR A CA 1
ATOM 1094 C C . TYR A 1 134 ? 0.991 7.872 -3.557 1.00 95.69 134 TYR A C 1
ATOM 1096 O O . TYR A 1 134 ? 0.342 8.008 -2.519 1.00 95.69 134 TYR A O 1
ATOM 1104 N N . LEU A 1 135 ? 1.116 8.843 -4.467 1.00 96.06 135 LEU A N 1
ATOM 1105 C CA . LEU A 1 135 ? 0.509 10.159 -4.306 1.00 96.06 135 LEU A CA 1
ATOM 1106 C C . LEU A 1 135 ? -1.016 10.073 -4.288 1.00 96.06 135 LEU A C 1
ATOM 1108 O O . LEU A 1 135 ? -1.637 10.688 -3.432 1.00 96.06 135 LEU A O 1
ATOM 1112 N N . PHE A 1 136 ? -1.622 9.274 -5.166 1.00 95.94 136 PHE A N 1
ATOM 1113 C CA . PHE A 1 136 ? -3.069 9.094 -5.212 1.00 95.94 136 PHE A CA 1
ATOM 1114 C C . PHE A 1 136 ? -3.620 8.569 -3.881 1.00 95.94 136 PHE A C 1
ATOM 1116 O O . PHE A 1 136 ? -4.517 9.186 -3.307 1.00 95.94 136 PHE A O 1
ATOM 1123 N N . PHE A 1 137 ? -3.063 7.477 -3.347 1.00 95.50 137 PHE A N 1
ATOM 1124 C CA . PHE A 1 137 ? -3.529 6.915 -2.075 1.00 95.50 137 PHE A CA 1
ATOM 1125 C C . PHE A 1 137 ? -3.217 7.827 -0.882 1.00 95.50 137 PHE A C 1
ATOM 1127 O O . PHE A 1 137 ? -4.055 7.965 0.011 1.00 95.50 137 PHE A O 1
ATOM 1134 N N . PHE A 1 138 ? -2.060 8.495 -0.878 1.00 95.44 138 PHE A N 1
ATOM 1135 C CA . PHE A 1 138 ? -1.722 9.492 0.139 1.00 95.44 138 PHE A CA 1
ATOM 1136 C C . PHE A 1 138 ? -2.698 10.678 0.125 1.00 95.44 138 PHE A C 1
ATOM 1138 O O . PHE A 1 138 ? -3.219 11.064 1.171 1.00 95.44 138 PHE A O 1
ATOM 1145 N N . SER A 1 139 ? -2.989 11.235 -1.051 1.00 95.06 139 SER A N 1
ATOM 1146 C CA . SER A 1 139 ? -3.913 12.357 -1.216 1.00 95.06 139 SER A CA 1
ATOM 1147 C C . SER A 1 139 ? -5.348 11.967 -0.890 1.00 95.06 139 SER A C 1
ATOM 1149 O O . SER A 1 139 ? -6.029 12.732 -0.216 1.00 95.06 139 SER A O 1
ATOM 1151 N N . LEU A 1 140 ? -5.807 10.784 -1.305 1.00 94.81 140 LEU A N 1
ATOM 1152 C CA . LEU A 1 140 ? -7.140 10.281 -0.969 1.00 94.81 140 LEU A CA 1
ATOM 1153 C C . LEU A 1 140 ? -7.313 10.155 0.552 1.00 94.81 140 LEU A C 1
ATOM 1155 O O . LEU A 1 140 ? -8.309 10.608 1.121 1.00 94.81 140 LEU A O 1
ATOM 1159 N N . ALA A 1 141 ? -6.303 9.599 1.220 1.00 93.25 141 ALA A N 1
ATOM 1160 C CA . ALA A 1 141 ? -6.247 9.497 2.668 1.00 93.25 141 ALA A CA 1
ATOM 1161 C C . ALA A 1 141 ? -6.252 10.890 3.334 1.00 93.25 141 ALA A C 1
ATOM 1163 O O . ALA A 1 141 ? -7.112 11.184 4.167 1.00 93.25 141 ALA A O 1
ATOM 1164 N N . GLY A 1 142 ? -5.360 11.787 2.910 1.00 93.38 142 GLY A N 1
ATOM 1165 C CA . GLY A 1 142 ? -5.284 13.156 3.425 1.00 93.38 142 GLY A CA 1
ATOM 1166 C C . GLY A 1 142 ? -6.581 13.945 3.233 1.00 93.38 142 GLY A C 1
ATOM 1167 O O . GLY A 1 142 ? -7.056 14.587 4.169 1.00 93.38 142 GLY A O 1
ATOM 1168 N N . LEU A 1 143 ? -7.208 13.841 2.058 1.00 94.12 143 LEU A N 1
ATOM 1169 C CA . LEU A 1 143 ? -8.486 14.484 1.758 1.00 94.12 143 LEU A CA 1
ATOM 1170 C C . LEU A 1 143 ? -9.590 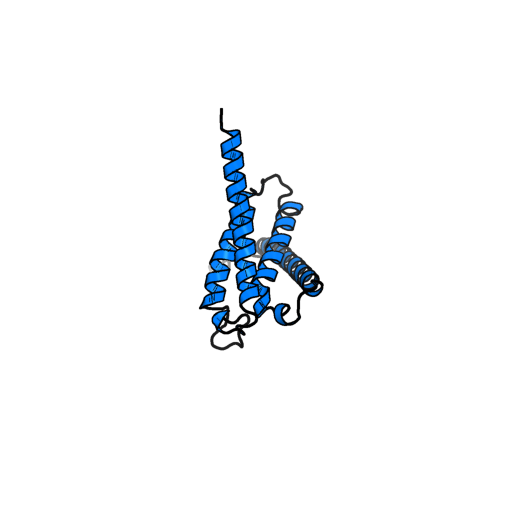13.984 2.689 1.00 94.12 143 LEU A C 1
ATOM 1172 O O . LEU A 1 143 ? -10.379 14.782 3.186 1.00 94.12 143 LEU A O 1
ATOM 1176 N N . THR A 1 144 ? -9.621 12.685 2.977 1.00 91.50 144 THR A N 1
ATOM 1177 C CA . THR A 1 144 ? -10.629 12.116 3.876 1.00 91.50 144 THR A CA 1
ATOM 1178 C C . THR A 1 144 ? -10.485 12.667 5.302 1.00 91.50 144 THR A C 1
ATOM 1180 O O . THR A 1 144 ? -11.486 13.012 5.928 1.00 91.50 144 THR A O 1
ATOM 1183 N N . VAL A 1 145 ? -9.253 12.846 5.798 1.00 91.69 145 VAL A N 1
ATOM 1184 C CA . VAL A 1 145 ? -8.996 13.510 7.094 1.00 91.69 145 VAL A CA 1
ATOM 1185 C C . VAL A 1 145 ? -9.425 14.976 7.067 1.00 91.69 145 VAL A C 1
ATOM 1187 O O . VAL A 1 145 ? -10.074 15.441 8.004 1.00 91.69 145 VAL A O 1
ATOM 1190 N N . LEU A 1 146 ? -9.102 15.709 5.998 1.00 90.88 146 LEU A N 1
ATOM 1191 C CA . LEU A 1 146 ? -9.505 17.111 5.857 1.00 90.88 146 LEU A CA 1
ATOM 1192 C C . LEU A 1 146 ? -11.029 17.266 5.847 1.00 90.88 146 LEU A C 1
ATOM 1194 O O . LEU A 1 146 ? -11.557 18.139 6.535 1.00 90.88 146 LEU A O 1
ATOM 1198 N N . LEU A 1 147 ? -11.735 16.401 5.117 1.00 91.12 147 LEU A N 1
ATOM 1199 C CA . LEU A 1 147 ? -13.195 16.380 5.072 1.00 91.12 147 LEU A CA 1
ATOM 1200 C C . LEU A 1 147 ? -13.794 16.062 6.442 1.00 91.12 147 LEU A C 1
ATOM 1202 O O . LEU A 1 147 ? -14.715 16.756 6.870 1.00 91.12 147 LEU A O 1
ATOM 1206 N N . GLN A 1 148 ? -13.248 15.074 7.158 1.00 89.38 148 GLN A N 1
ATOM 1207 C CA . GLN A 1 148 ? -13.704 14.750 8.509 1.00 89.38 148 GLN A CA 1
ATOM 1208 C C . GLN A 1 148 ? -13.558 15.961 9.440 1.00 89.38 148 GLN A C 1
ATOM 1210 O O . GLN A 1 148 ? -14.520 16.349 10.101 1.00 89.38 148 GLN A O 1
ATOM 1215 N N . ASN A 1 149 ? -12.392 16.610 9.433 1.00 89.25 149 ASN A N 1
ATOM 1216 C CA . ASN A 1 149 ? -12.138 17.798 10.249 1.00 89.25 149 ASN A CA 1
ATOM 1217 C C . ASN A 1 149 ? -13.070 18.960 9.877 1.00 89.25 149 ASN A C 1
ATOM 1219 O O . ASN A 1 149 ? -13.569 19.666 10.752 1.00 89.25 149 ASN A O 1
ATOM 1223 N N . HIS A 1 150 ? -13.326 19.161 8.582 1.00 90.88 150 HIS A N 1
ATOM 1224 C CA . HIS A 1 150 ? -14.253 20.183 8.104 1.00 90.88 150 HIS A CA 1
ATOM 1225 C C . HIS A 1 150 ? -15.686 19.915 8.585 1.00 90.88 150 HIS A C 1
ATOM 1227 O O . HIS A 1 150 ? -16.339 20.818 9.103 1.00 90.88 150 HIS A O 1
ATOM 1233 N N . MET A 1 151 ? -16.170 18.675 8.475 1.00 90.25 151 MET A N 1
ATOM 1234 C CA . MET A 1 151 ? -17.497 18.285 8.960 1.00 90.25 151 MET A CA 1
ATOM 1235 C C . MET A 1 151 ? -17.628 18.426 10.479 1.00 90.25 151 MET A C 1
ATOM 1237 O O . MET A 1 151 ? -18.646 18.916 10.963 1.00 90.25 151 MET A O 1
ATOM 1241 N N . GLU A 1 152 ? -16.604 18.028 11.239 1.00 89.75 152 GLU A N 1
ATOM 1242 C CA . GLU A 1 152 ? -16.573 18.212 12.692 1.00 89.75 152 GLU A CA 1
ATOM 1243 C C . GLU A 1 152 ? -16.626 19.693 13.067 1.00 89.75 152 GLU A C 1
ATOM 1245 O O . GLU A 1 152 ? -17.397 20.069 13.948 1.00 89.75 152 GLU A O 1
ATOM 1250 N N . LYS A 1 153 ? -15.874 20.543 12.356 1.00 92.44 153 LYS A N 1
ATOM 1251 C CA . LYS A 1 153 ? -15.917 21.993 12.546 1.00 92.44 153 LYS A CA 1
ATOM 1252 C C . LYS A 1 153 ? -17.315 22.546 12.280 1.00 92.44 153 LYS A C 1
ATOM 1254 O O . LYS A 1 153 ? -17.824 23.249 13.140 1.00 92.44 153 LYS A O 1
ATOM 1259 N N . MET A 1 154 ? -17.939 22.196 11.152 1.00 91.06 154 MET A N 1
ATOM 1260 C CA . MET A 1 154 ? -19.289 22.652 10.788 1.00 91.06 154 MET A CA 1
ATOM 1261 C C . MET A 1 154 ? -20.359 22.204 11.791 1.00 91.06 154 MET A C 1
ATOM 1263 O O . MET A 1 154 ? -21.269 22.966 12.088 1.00 91.06 154 MET A O 1
ATOM 1267 N N . ARG A 1 155 ? -20.239 20.992 12.345 1.00 89.38 155 ARG A N 1
ATOM 1268 C CA . ARG A 1 155 ? -21.157 20.469 13.370 1.00 89.38 155 ARG A CA 1
ATOM 1269 C C . ARG A 1 155 ? -21.043 21.196 14.714 1.00 89.38 155 ARG A C 1
ATOM 1271 O O . ARG A 1 155 ? -22.001 21.202 15.475 1.00 89.38 155 ARG A O 1
ATOM 1278 N N . ASN A 1 156 ? -19.875 21.760 15.011 1.00 86.75 156 ASN A N 1
ATOM 1279 C CA . ASN A 1 156 ? -19.592 22.451 16.268 1.00 86.75 156 ASN A CA 1
ATOM 1280 C C . ASN A 1 156 ? -19.782 23.980 16.164 1.00 86.75 156 ASN A C 1
ATOM 1282 O O . ASN A 1 156 ? -19.435 24.689 17.108 1.00 86.75 156 ASN A O 1
ATOM 1286 N N . ILE A 1 157 ? -20.282 24.493 15.030 1.00 78.75 157 ILE A N 1
ATOM 1287 C CA . ILE A 1 157 ? -20.726 25.888 14.911 1.00 78.75 157 ILE A CA 1
ATOM 1288 C C . ILE A 1 157 ? 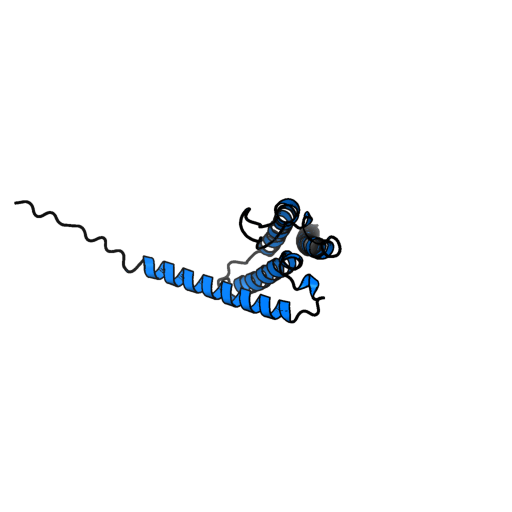-22.073 25.992 15.653 1.00 78.75 157 ILE A C 1
ATOM 1290 O O . ILE A 1 157 ? -22.970 25.216 15.320 1.00 78.75 157 ILE A O 1
ATOM 1294 N N . PRO A 1 158 ? -22.188 26.862 16.674 1.00 66.31 158 PRO A N 1
ATOM 1295 C CA . PRO A 1 158 ? -23.394 26.999 17.492 1.00 66.31 158 PRO A CA 1
ATOM 1296 C C . PRO A 1 158 ? -24.587 27.574 16.722 1.00 66.31 158 PRO A C 1
ATOM 1298 O O . PRO A 1 158 ? -24.363 28.356 15.768 1.00 66.31 158 PRO A O 1
#

Radius of gyration: 22.49 Å; chains: 1; bounding box: 47×67×68 Å